Protein AF-A0A430JIZ5-F1 (afdb_monomer_lite)

Structure (mmCIF, N/CA/C/O backbone):
data_AF-A0A430JIZ5-F1
#
_entry.id   AF-A0A430JIZ5-F1
#
loop_
_atom_site.group_PDB
_atom_site.id
_atom_site.type_symbol
_atom_site.label_atom_id
_atom_site.label_alt_id
_atom_site.label_comp_id
_atom_site.label_asym_id
_atom_site.label_entity_id
_atom_site.label_seq_id
_atom_site.pdbx_PDB_ins_code
_atom_site.Cartn_x
_atom_site.Cartn_y
_atom_site.Cartn_z
_atom_site.occupancy
_atom_site.B_iso_or_equiv
_atom_site.auth_seq_id
_atom_site.auth_comp_id
_atom_site.auth_asym_id
_atom_site.auth_atom_id
_atom_site.pdbx_PDB_model_num
ATOM 1 N N . MET A 1 1 ? -0.053 11.956 0.244 1.00 64.31 1 MET A N 1
ATOM 2 C CA . MET A 1 1 ? -0.277 11.108 -0.951 1.00 64.31 1 MET A CA 1
ATOM 3 C C . MET A 1 1 ? 0.673 11.422 -2.104 1.00 64.31 1 MET A C 1
ATOM 5 O O . MET A 1 1 ? 1.109 10.486 -2.755 1.00 64.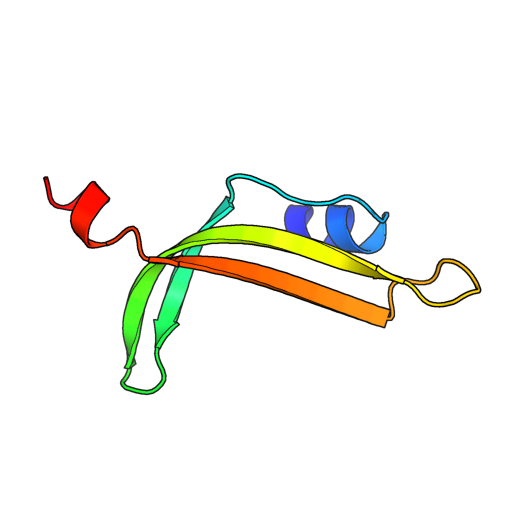31 1 MET A O 1
ATOM 9 N N . GLU A 1 2 ? 1.043 12.684 -2.351 1.00 68.31 2 GLU A N 1
ATOM 10 C CA . GLU A 1 2 ? 1.932 13.046 -3.475 1.00 68.31 2 GLU A CA 1
ATOM 11 C C . GLU A 1 2 ? 3.307 12.349 -3.421 1.00 68.31 2 GLU A C 1
ATOM 13 O O . GLU A 1 2 ? 3.768 11.805 -4.422 1.00 68.31 2 GLU A O 1
ATOM 18 N N . HIS A 1 3 ? 3.899 12.244 -2.225 1.00 78.56 3 HIS A N 1
ATOM 19 C CA . HIS A 1 3 ? 5.169 11.541 -2.016 1.00 78.56 3 HIS A CA 1
ATOM 20 C C . HIS A 1 3 ? 5.080 10.028 -2.291 1.00 78.56 3 HIS A C 1
ATOM 22 O O . HIS A 1 3 ? 5.963 9.470 -2.931 1.00 78.56 3 HIS A O 1
ATOM 28 N N . LEU A 1 4 ? 3.969 9.384 -1.907 1.00 86.19 4 LEU A N 1
ATOM 29 C CA . LEU A 1 4 ? 3.723 7.963 -2.180 1.00 86.19 4 LEU A CA 1
ATOM 30 C C . LEU A 1 4 ? 3.723 7.683 -3.688 1.00 86.19 4 LEU A C 1
ATOM 32 O O . LEU A 1 4 ? 4.396 6.769 -4.153 1.00 86.19 4 LEU A O 1
ATOM 36 N N . HIS A 1 5 ? 2.986 8.483 -4.463 1.00 85.38 5 HIS A N 1
ATOM 37 C CA . HIS A 1 5 ? 2.947 8.312 -5.914 1.00 85.38 5 HIS A CA 1
ATOM 38 C C . HIS A 1 5 ? 4.321 8.513 -6.555 1.00 85.38 5 HIS A C 1
ATOM 40 O O . HIS A 1 5 ? 4.631 7.824 -7.524 1.00 85.38 5 HIS A O 1
ATOM 46 N N . GLN A 1 6 ? 5.139 9.429 -6.032 1.00 90.81 6 GLN A N 1
ATOM 47 C CA . GLN A 1 6 ? 6.479 9.655 -6.560 1.00 90.81 6 GLN A CA 1
ATOM 48 C C . GLN A 1 6 ? 7.424 8.487 -6.252 1.00 90.81 6 GLN A C 1
ATOM 50 O O . GLN A 1 6 ? 8.074 8.005 -7.175 1.00 90.81 6 GLN A O 1
ATOM 55 N N . SER A 1 7 ? 7.449 7.981 -5.015 1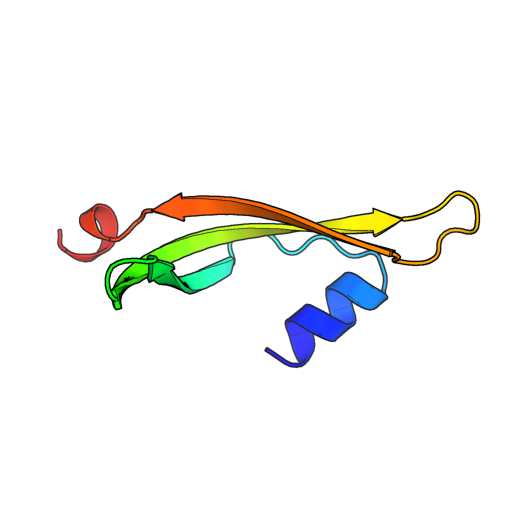.00 90.44 7 SER A N 1
ATOM 56 C CA . SER A 1 7 ? 8.260 6.810 -4.647 1.00 90.44 7 SER A CA 1
ATOM 57 C C . SER A 1 7 ? 7.905 5.589 -5.493 1.00 90.44 7 SER A C 1
ATOM 59 O O . SER A 1 7 ? 8.773 4.987 -6.119 1.00 90.44 7 SER A O 1
ATOM 61 N N . ILE A 1 8 ? 6.612 5.296 -5.643 1.00 92.50 8 ILE A N 1
ATOM 62 C CA . ILE A 1 8 ? 6.145 4.183 -6.480 1.00 92.50 8 ILE A CA 1
ATOM 63 C C . ILE A 1 8 ? 6.542 4.368 -7.955 1.00 92.50 8 ILE A C 1
ATOM 65 O O . ILE A 1 8 ? 6.971 3.419 -8.614 1.00 92.50 8 ILE A O 1
ATOM 69 N N . LYS A 1 9 ? 6.431 5.587 -8.497 1.00 88.69 9 LYS A N 1
ATOM 70 C CA . LYS A 1 9 ? 6.875 5.886 -9.870 1.00 88.69 9 LYS A CA 1
ATOM 71 C C . LYS A 1 9 ? 8.384 5.735 -10.050 1.00 88.69 9 LYS A C 1
ATOM 73 O O . LYS A 1 9 ? 8.815 5.393 -11.144 1.00 88.69 9 LYS A O 1
ATOM 78 N N . ASN A 1 10 ? 9.159 5.964 -8.996 1.00 91.62 10 ASN A N 1
ATOM 79 C CA . ASN A 1 10 ? 10.608 5.800 -8.999 1.00 91.62 10 ASN A CA 1
ATOM 80 C C . ASN A 1 10 ? 11.047 4.336 -8.805 1.00 91.62 10 ASN A C 1
ATOM 82 O O . ASN A 1 10 ? 12.245 4.068 -8.770 1.00 91.62 10 ASN A O 1
ATOM 86 N N . GLY A 1 11 ? 10.110 3.390 -8.678 1.00 91.75 11 GLY A N 1
ATOM 87 C CA . GLY A 1 11 ? 10.432 1.983 -8.433 1.00 91.75 11 GLY A CA 1
ATOM 88 C C . GLY A 1 11 ? 10.678 1.653 -6.954 1.00 91.75 11 GLY A C 1
ATOM 89 O O . GLY A 1 11 ? 11.105 0.546 -6.635 1.00 91.75 11 GLY A O 1
ATOM 90 N N . GLU A 1 12 ? 10.384 2.576 -6.038 1.00 94.19 12 GLU A N 1
ATOM 91 C CA . GLU A 1 12 ? 10.581 2.386 -4.601 1.00 94.19 12 GLU A CA 1
ATOM 92 C C . GLU A 1 12 ? 9.361 1.708 -3.965 1.00 94.19 12 GLU A C 1
ATOM 94 O O . GLU A 1 12 ? 8.213 2.057 -4.241 1.00 94.19 12 GLU A O 1
ATOM 99 N N . THR A 1 13 ? 9.612 0.748 -3.071 1.00 95.25 13 THR A N 1
ATOM 100 C CA . THR A 1 13 ? 8.568 0.160 -2.222 1.00 95.25 13 THR A CA 1
ATOM 101 C C . THR A 1 13 ? 8.352 1.038 -0.997 1.00 95.25 13 THR A C 1
ATOM 103 O O . THR A 1 13 ? 9.308 1.402 -0.315 1.00 95.25 13 THR A O 1
ATOM 106 N N . VAL A 1 14 ? 7.091 1.331 -0.691 1.00 95.38 14 VAL A N 1
ATOM 107 C CA . VAL A 1 14 ? 6.696 2.020 0.538 1.00 95.38 14 VAL A CA 1
ATOM 108 C C . VAL A 1 14 ? 6.249 0.981 1.556 1.00 95.38 14 VAL A C 1
ATOM 110 O O . VAL A 1 14 ? 5.347 0.192 1.281 1.00 95.38 14 VAL A O 1
ATOM 113 N N . VAL A 1 15 ? 6.882 0.986 2.723 1.00 94.56 15 VAL A N 1
ATOM 114 C CA . VAL A 1 15 ? 6.586 0.094 3.853 1.00 94.56 15 VAL A CA 1
ATOM 115 C C . VAL A 1 15 ? 5.982 0.890 5.008 1.00 94.56 15 VAL A C 1
ATOM 117 O O . VAL A 1 15 ? 6.091 2.116 5.027 1.00 94.56 15 VAL A O 1
ATOM 120 N N . ASP A 1 16 ? 5.346 0.188 5.949 1.00 94.00 16 ASP A N 1
ATOM 121 C CA . ASP A 1 16 ? 4.798 0.745 7.196 1.00 94.00 16 ASP A CA 1
ATOM 122 C C . ASP A 1 16 ? 3.884 1.970 6.997 1.00 94.00 16 ASP A C 1
ATOM 124 O O . ASP A 1 16 ? 3.783 2.855 7.849 1.00 94.00 16 ASP A O 1
ATOM 128 N N . LEU A 1 17 ? 3.193 2.038 5.853 1.00 94.31 17 LEU A N 1
ATOM 129 C CA . LEU A 1 17 ? 2.266 3.121 5.562 1.00 94.31 17 LEU A CA 1
ATOM 130 C C . LEU A 1 17 ? 0.985 2.915 6.364 1.00 94.31 17 LEU A C 1
ATOM 132 O O . LEU A 1 17 ? 0.130 2.119 5.977 1.00 94.31 17 LEU A O 1
ATOM 136 N N . GLU A 1 18 ? 0.805 3.680 7.433 1.00 95.06 18 GLU A N 1
ATOM 137 C CA . GLU A 1 18 ? -0.500 3.778 8.076 1.00 95.06 18 GLU A CA 1
ATOM 138 C C . GLU A 1 18 ? -1.418 4.749 7.321 1.00 95.06 18 GLU A C 1
ATOM 140 O O . GLU A 1 18 ? -1.083 5.913 7.088 1.00 95.06 18 GLU A O 1
ATOM 145 N N . THR A 1 19 ? -2.601 4.279 6.929 1.00 94.62 19 THR A N 1
ATOM 146 C CA . THR A 1 19 ? -3.605 5.089 6.232 1.00 94.62 19 THR A CA 1
ATOM 147 C C . THR A 1 19 ? -5.024 4.593 6.510 1.00 94.62 19 THR A C 1
ATOM 149 O O . THR A 1 19 ? -5.218 3.603 7.210 1.00 94.62 19 THR A O 1
ATOM 152 N N . ILE A 1 20 ? -6.025 5.287 5.968 1.00 95.69 20 ILE A N 1
ATOM 153 C CA . ILE A 1 20 ? -7.434 4.908 6.084 1.00 95.69 20 ILE A CA 1
ATOM 154 C C . ILE A 1 20 ? -7.927 4.422 4.723 1.00 95.69 20 ILE A C 1
ATOM 156 O O . ILE A 1 20 ? -7.813 5.137 3.726 1.00 95.69 20 ILE A O 1
ATOM 160 N N . LEU A 1 21 ? -8.516 3.227 4.687 1.00 94.56 21 LEU A N 1
ATOM 161 C CA . LEU A 1 21 ? -9.209 2.696 3.512 1.00 94.56 21 LEU A CA 1
ATOM 162 C C . LEU A 1 21 ? -10.710 2.592 3.769 1.00 94.56 21 LEU A C 1
ATOM 164 O O . LEU A 1 21 ? -11.146 2.299 4.879 1.00 94.56 21 LEU A O 1
ATOM 168 N N . GLN A 1 22 ? -11.506 2.802 2.721 1.00 96.19 22 GLN A N 1
ATOM 169 C CA . GLN A 1 22 ? -12.949 2.611 2.783 1.00 96.19 22 GLN A CA 1
ATOM 170 C C . GLN A 1 22 ? -13.310 1.217 2.268 1.00 96.19 22 GLN A C 1
ATOM 172 O O . GLN A 1 22 ? -13.093 0.888 1.101 1.00 96.19 22 GLN A O 1
ATOM 177 N N . HIS A 1 23 ? -13.874 0.389 3.141 1.00 94.81 23 HIS A N 1
ATOM 178 C CA . HIS A 1 23 ? -14.439 -0.896 2.757 1.00 94.81 23 HIS A CA 1
ATOM 179 C C . HIS A 1 23 ? -15.712 -0.690 1.919 1.00 94.81 23 HIS A C 1
ATOM 181 O O . HIS A 1 23 ? -16.405 0.319 2.042 1.00 94.81 23 HIS A O 1
ATOM 187 N N . LYS A 1 24 ? -16.077 -1.676 1.088 1.00 95.81 24 LYS A N 1
ATOM 188 C CA . LYS A 1 24 ? -17.232 -1.587 0.169 1.00 95.81 24 LYS A CA 1
ATOM 189 C C . LYS A 1 24 ? -18.579 -1.287 0.845 1.00 95.81 24 LYS A C 1
ATOM 191 O O . LYS A 1 24 ? -19.511 -0.862 0.177 1.00 95.81 24 LYS A O 1
ATOM 196 N N . ASN A 1 25 ? -18.702 -1.552 2.147 1.00 96.31 25 ASN A N 1
ATOM 197 C CA . ASN A 1 25 ? -19.900 -1.252 2.941 1.00 96.31 25 ASN A CA 1
ATOM 198 C C . ASN A 1 25 ? -19.917 0.189 3.495 1.00 96.31 25 ASN A C 1
ATOM 200 O O . ASN A 1 25 ? -20.833 0.534 4.231 1.00 96.31 25 ASN A O 1
ATOM 204 N N . GLY A 1 26 ? -18.906 1.005 3.186 1.00 96.44 26 GLY A N 1
ATOM 205 C CA . GLY A 1 26 ? -18.762 2.382 3.651 1.00 96.44 26 GLY A CA 1
ATOM 206 C C . GLY A 1 26 ? -17.927 2.556 4.923 1.00 96.44 26 GLY A C 1
ATOM 207 O O . GLY A 1 26 ? -17.586 3.693 5.243 1.00 96.44 26 GLY A O 1
ATOM 208 N N . GLN A 1 27 ? -17.562 1.476 5.624 1.00 95.50 27 GLN A N 1
ATOM 209 C CA . GLN A 1 27 ? -16.740 1.538 6.836 1.00 95.50 27 GLN A CA 1
ATOM 210 C C . GLN A 1 27 ? -15.321 2.030 6.527 1.00 95.50 27 GLN A C 1
ATOM 212 O O . GLN A 1 27 ? -14.699 1.577 5.567 1.00 95.50 27 GLN A O 1
ATOM 217 N N . LEU A 1 28 ? -14.805 2.921 7.374 1.00 96.06 28 LEU A N 1
ATOM 218 C CA . LEU A 1 28 ? -13.405 3.337 7.361 1.00 96.06 28 LEU A CA 1
ATOM 219 C C . LEU A 1 28 ? -12.576 2.374 8.216 1.00 96.06 28 LEU A C 1
ATOM 221 O O . LEU A 1 28 ? -12.960 2.070 9.345 1.00 96.06 28 LEU A O 1
ATOM 225 N N . LEU A 1 29 ? -11.465 1.897 7.664 1.00 95.75 29 LEU A N 1
ATOM 226 C CA . LEU A 1 29 ? -10.524 0.992 8.316 1.00 95.75 29 LEU A CA 1
ATOM 227 C C . LEU A 1 29 ? -9.173 1.681 8.431 1.00 95.75 29 LEU A C 1
ATOM 229 O O . LEU A 1 29 ? -8.635 2.141 7.421 1.00 95.75 29 LEU A O 1
ATOM 233 N N . ASP A 1 30 ? -8.615 1.704 9.637 1.00 97.50 30 ASP A N 1
ATOM 234 C CA . ASP A 1 30 ? -7.198 1.988 9.815 1.00 97.50 30 ASP A CA 1
ATOM 235 C C . ASP A 1 30 ? -6.407 0.786 9.309 1.00 97.50 30 ASP A C 1
ATOM 237 O O . ASP A 1 30 ? -6.609 -0.343 9.765 1.00 97.50 30 ASP A O 1
ATOM 241 N N . VAL A 1 31 ? -5.502 1.019 8.364 1.00 96.69 31 VAL A N 1
ATOM 242 C CA . VAL A 1 31 ? -4.666 -0.030 7.788 1.00 96.69 31 VAL A CA 1
ATOM 243 C C . VAL A 1 31 ? -3.194 0.337 7.847 1.00 96.69 31 VAL A C 1
ATOM 245 O O . VAL A 1 31 ? -2.823 1.494 7.681 1.00 96.69 31 VAL A O 1
ATOM 248 N N . GLU A 1 32 ? -2.362 -0.678 8.029 1.00 97.31 32 GLU A N 1
ATOM 249 C CA . GLU A 1 32 ? -0.922 -0.636 7.791 1.00 97.31 32 GLU A CA 1
ATOM 250 C C . GLU A 1 32 ? -0.658 -1.331 6.454 1.00 97.31 32 GLU A C 1
ATOM 252 O O . GLU A 1 32 ? -1.051 -2.486 6.254 1.00 97.31 32 GLU A O 1
ATOM 257 N N . ALA A 1 33 ? -0.055 -0.616 5.509 1.00 96.56 33 ALA A N 1
ATOM 258 C CA . ALA A 1 33 ? 0.111 -1.066 4.138 1.00 96.56 33 ALA A CA 1
ATOM 259 C C . ALA A 1 33 ? 1.580 -1.097 3.712 1.00 96.56 33 ALA A C 1
ATOM 261 O O . ALA A 1 33 ? 2.374 -0.216 4.036 1.00 96.56 33 ALA A O 1
ATOM 262 N N . THR A 1 34 ? 1.919 -2.107 2.914 1.00 97.19 34 THR A N 1
ATOM 263 C CA . THR A 1 34 ? 3.132 -2.132 2.091 1.00 97.19 34 THR A CA 1
ATOM 264 C C . THR A 1 34 ? 2.717 -2.072 0.631 1.00 97.19 34 THR A C 1
ATOM 266 O O . THR A 1 34 ? 1.895 -2.880 0.198 1.00 97.19 34 THR A O 1
ATOM 269 N N . LEU A 1 35 ? 3.268 -1.116 -0.113 1.00 96.50 35 LEU A N 1
ATOM 270 C CA . LEU A 1 35 ? 2.951 -0.849 -1.512 1.00 96.50 35 LEU A CA 1
ATOM 271 C C . LEU A 1 35 ? 4.219 -0.980 -2.355 1.00 96.50 35 LEU A C 1
ATOM 273 O O . LEU A 1 35 ? 5.184 -0.246 -2.145 1.00 96.50 35 LEU A O 1
ATOM 277 N N . SER A 1 36 ? 4.203 -1.890 -3.325 1.00 96.00 36 SER A N 1
ATOM 278 C CA . SER A 1 36 ? 5.329 -2.156 -4.220 1.00 96.00 36 SER A CA 1
ATOM 279 C C . SER A 1 36 ? 4.950 -1.856 -5.672 1.00 96.00 36 SER A C 1
ATOM 281 O O . SER A 1 36 ? 3.837 -2.175 -6.099 1.00 96.00 36 SER A O 1
ATOM 283 N N . PRO A 1 37 ? 5.851 -1.258 -6.464 1.00 96.56 37 PRO A N 1
ATOM 284 C CA . PRO A 1 37 ? 5.603 -1.036 -7.878 1.00 96.56 37 PRO A CA 1
ATOM 285 C C . PRO A 1 37 ? 5.644 -2.359 -8.644 1.00 96.56 37 PRO A C 1
ATOM 287 O O . PRO A 1 37 ? 6.528 -3.192 -8.445 1.00 96.56 37 PRO A O 1
ATOM 290 N N . LEU A 1 38 ? 4.696 -2.531 -9.561 1.00 96.31 38 LEU A N 1
ATOM 291 C CA . LEU A 1 38 ? 4.743 -3.581 -10.569 1.00 96.31 38 LEU A CA 1
ATOM 292 C C . LEU A 1 38 ? 5.424 -3.008 -11.811 1.00 96.31 38 LEU A C 1
ATOM 294 O O . LEU A 1 38 ? 4.913 -2.050 -12.392 1.00 96.31 38 LEU A O 1
ATOM 298 N N . MET A 1 39 ? 6.561 -3.580 -12.202 1.00 94.31 39 MET A N 1
ATOM 299 C CA . MET A 1 39 ? 7.348 -3.123 -13.350 1.00 94.31 39 MET A CA 1
ATOM 300 C C . MET A 1 39 ? 7.221 -4.090 -14.531 1.00 94.31 39 MET A C 1
ATOM 302 O O . MET A 1 39 ? 7.125 -5.303 -14.333 1.00 94.31 39 MET A O 1
ATOM 306 N N . ASP A 1 40 ? 7.213 -3.556 -15.753 1.00 95.31 40 ASP A N 1
ATOM 307 C CA . ASP A 1 40 ? 7.376 -4.352 -16.972 1.00 95.31 40 ASP A CA 1
ATOM 308 C C . ASP A 1 40 ? 8.856 -4.715 -17.225 1.00 95.31 40 ASP A C 1
ATOM 310 O O . ASP A 1 40 ? 9.747 -4.403 -16.432 1.00 95.31 40 ASP A O 1
ATOM 314 N N . HIS A 1 41 ? 9.129 -5.395 -18.341 1.00 96.19 41 HIS A N 1
ATOM 315 C CA . HIS A 1 41 ? 10.489 -5.786 -18.727 1.00 96.19 41 HIS A CA 1
ATOM 316 C C . HIS A 1 41 ? 11.391 -4.598 -19.105 1.00 96.19 41 HIS A C 1
ATOM 318 O O . HIS A 1 41 ? 12.611 -4.739 -19.066 1.00 96.19 41 HIS A O 1
ATOM 324 N N . ASP A 1 42 ? 10.805 -3.446 -19.442 1.00 94.81 42 ASP A N 1
ATOM 325 C CA . ASP A 1 42 ? 11.515 -2.201 -19.749 1.00 94.81 42 ASP A CA 1
ATOM 326 C C . ASP A 1 42 ? 11.793 -1.370 -18.479 1.00 94.81 42 ASP A C 1
ATOM 328 O O . ASP A 1 42 ? 12.344 -0.270 -18.560 1.00 94.81 42 ASP A O 1
ATOM 332 N N . GLY A 1 43 ? 11.404 -1.868 -17.298 1.00 90.62 43 GLY A N 1
ATOM 3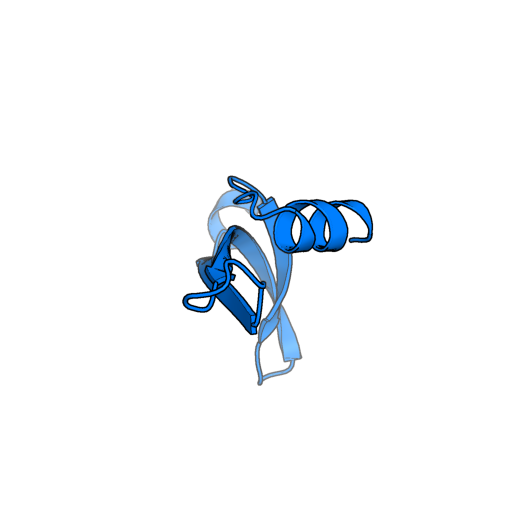33 C CA . GLY A 1 43 ? 11.556 -1.172 -16.020 1.00 90.62 43 GLY A CA 1
ATOM 334 C C . GLY A 1 43 ? 10.542 -0.046 -15.801 1.00 90.62 43 GLY A C 1
ATOM 335 O O . GLY A 1 43 ? 10.745 0.797 -14.929 1.00 90.62 43 GLY A O 1
ATOM 336 N N . ARG A 1 44 ? 9.450 0.005 -16.575 1.00 92.69 44 ARG A N 1
ATOM 337 C CA . ARG A 1 44 ? 8.383 0.998 -16.387 1.00 92.69 44 ARG A CA 1
ATOM 338 C C . ARG A 1 44 ? 7.380 0.505 -15.353 1.00 92.69 44 ARG A C 1
ATOM 340 O O . ARG A 1 44 ? 6.894 -0.621 -15.441 1.00 92.69 44 ARG A O 1
ATOM 347 N N . THR A 1 45 ? 7.003 1.368 -14.411 1.00 94.31 45 THR A N 1
ATOM 348 C CA . THR A 1 45 ? 5.918 1.078 -13.463 1.00 94.31 45 THR A CA 1
ATOM 349 C C . THR A 1 45 ? 4.577 1.012 -14.199 1.00 94.31 45 THR A C 1
ATOM 351 O O . THR A 1 45 ? 4.076 2.025 -14.687 1.00 94.31 45 THR A O 1
ATOM 354 N N . ILE A 1 46 ? 3.980 -0.179 -14.250 1.00 95.38 46 ILE A N 1
ATOM 355 C CA . ILE A 1 46 ? 2.680 -0.463 -14.882 1.00 95.38 46 ILE A CA 1
ATOM 356 C C . ILE A 1 46 ? 1.544 -0.637 -13.868 1.00 95.38 46 ILE A C 1
ATOM 358 O O . ILE A 1 46 ? 0.380 -0.741 -14.247 1.00 95.38 46 ILE A O 1
ATOM 362 N N . GLY A 1 47 ? 1.859 -0.670 -12.573 1.00 94.31 47 GLY A N 1
ATOM 363 C CA . GLY A 1 47 ? 0.863 -0.823 -11.522 1.00 94.31 47 GLY A CA 1
ATOM 364 C C . GLY A 1 47 ? 1.465 -0.812 -10.125 1.00 94.31 47 GLY A C 1
ATOM 365 O O . GLY A 1 47 ? 2.647 -0.528 -9.937 1.00 94.31 47 GLY A O 1
ATOM 366 N N . ILE A 1 48 ? 0.625 -1.133 -9.146 1.00 95.50 48 ILE A N 1
ATOM 367 C CA . ILE A 1 48 ? 0.984 -1.201 -7.730 1.00 95.50 48 ILE A CA 1
ATOM 368 C C . ILE A 1 48 ? 0.415 -2.500 -7.174 1.00 95.50 48 ILE A C 1
ATOM 370 O O . I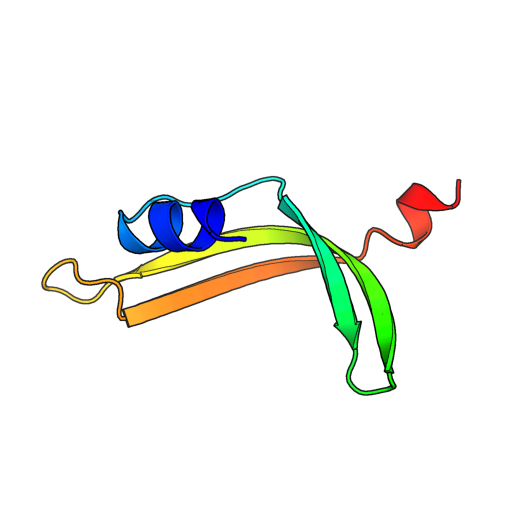LE A 1 48 ? -0.761 -2.799 -7.383 1.00 95.50 48 ILE A O 1
ATOM 374 N N . THR A 1 49 ? 1.231 -3.258 -6.455 1.00 96.44 49 THR A N 1
ATOM 375 C CA . THR A 1 49 ? 0.766 -4.337 -5.585 1.00 96.44 49 THR A CA 1
ATOM 376 C C . THR A 1 49 ? 0.761 -3.840 -4.146 1.00 96.44 49 THR A C 1
ATOM 378 O O . THR A 1 49 ? 1.599 -3.028 -3.752 1.00 96.44 49 THR A O 1
ATOM 381 N N . GLY A 1 50 ? -0.217 -4.284 -3.360 1.00 95.44 50 GLY A N 1
ATOM 382 C CA . GLY A 1 50 ? -0.382 -3.826 -1.987 1.00 95.44 50 GLY A CA 1
ATOM 383 C C . GLY A 1 50 ? -0.767 -4.957 -1.051 1.00 95.44 50 GLY A C 1
ATOM 384 O O . GLY A 1 50 ? -1.664 -5.739 -1.361 1.00 95.44 50 GLY A O 1
ATOM 385 N N . ILE A 1 51 ? -0.106 -5.020 0.102 1.00 96.44 51 ILE A N 1
ATOM 386 C CA . ILE A 1 51 ? -0.536 -5.825 1.247 1.00 96.44 51 ILE A CA 1
ATOM 387 C C . ILE A 1 51 ? -1.042 -4.847 2.299 1.00 96.44 51 ILE A C 1
ATOM 389 O O . ILE A 1 51 ? -0.271 -4.017 2.771 1.00 96.44 51 ILE A O 1
ATOM 393 N N . CYS A 1 52 ? -2.319 -4.952 2.665 1.00 96.19 52 CYS A N 1
ATOM 394 C CA . CYS A 1 52 ? -2.951 -4.092 3.663 1.00 96.19 52 CYS A CA 1
ATOM 395 C C . CYS A 1 52 ? -3.397 -4.938 4.857 1.00 96.19 52 CYS A C 1
ATOM 397 O O . CYS A 1 52 ? -4.156 -5.895 4.693 1.00 96.19 52 CYS A O 1
ATOM 399 N N . ARG A 1 53 ? -2.945 -4.576 6.055 1.00 96.00 53 ARG A N 1
ATOM 400 C CA . ARG A 1 53 ? -3.359 -5.178 7.323 1.00 96.00 53 ARG A CA 1
ATOM 401 C C . ARG A 1 53 ? -4.315 -4.231 8.031 1.00 96.00 53 ARG A C 1
ATOM 403 O O . ARG A 1 53 ? -3.959 -3.083 8.260 1.00 96.00 53 ARG A O 1
ATOM 410 N N . ASP A 1 54 ? -5.494 -4.717 8.405 1.00 95.88 54 ASP A N 1
ATOM 411 C CA . ASP A 1 54 ? -6.399 -3.975 9.288 1.00 95.88 54 ASP A CA 1
ATOM 412 C C . ASP A 1 54 ? -5.776 -3.857 10.688 1.00 95.8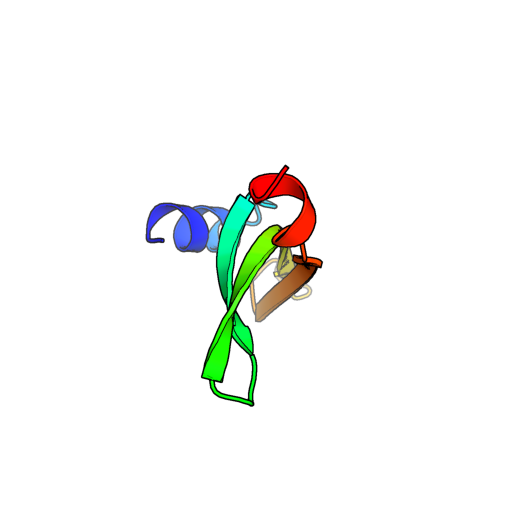8 54 ASP A C 1
ATOM 414 O O . ASP A 1 54 ? -5.415 -4.861 11.310 1.00 95.88 54 ASP A O 1
ATOM 418 N N . ILE A 1 55 ? -5.622 -2.623 11.162 1.00 96.44 55 ILE A N 1
ATOM 419 C CA . ILE A 1 55 ? -5.074 -2.274 12.477 1.00 96.44 55 ILE A CA 1
ATOM 420 C C . ILE A 1 55 ? -6.091 -1.504 13.332 1.00 96.44 55 ILE A C 1
ATOM 422 O O . ILE A 1 55 ? -5.726 -0.960 14.374 1.00 96.44 55 ILE A O 1
ATOM 426 N N . SER A 1 56 ? -7.369 -1.484 12.945 1.00 93.62 56 SER A N 1
ATOM 427 C CA . SER A 1 56 ? -8.432 -0.763 13.660 1.00 93.62 56 SER A CA 1
ATOM 428 C C . SER A 1 56 ? -8.520 -1.201 15.125 1.00 93.62 56 SER A C 1
ATOM 430 O O . SER A 1 56 ? -8.582 -0.368 16.024 1.00 93.62 56 SER A O 1
ATOM 432 N N . ALA A 1 57 ? -8.413 -2.509 15.386 1.00 93.62 57 ALA A N 1
ATOM 433 C CA . ALA A 1 57 ? -8.389 -3.049 16.746 1.00 93.62 57 ALA A CA 1
ATOM 434 C C . ALA A 1 57 ? -7.129 -2.642 17.536 1.00 93.62 57 ALA A C 1
ATOM 436 O O . ALA A 1 57 ? -7.215 -2.401 18.736 1.00 93.62 57 ALA A O 1
ATOM 437 N N . ARG A 1 58 ? -5.966 -2.528 16.872 1.00 92.25 58 ARG A N 1
ATOM 438 C CA . ARG A 1 58 ? -4.695 -2.113 17.499 1.00 92.25 58 ARG A CA 1
ATOM 439 C C . ARG A 1 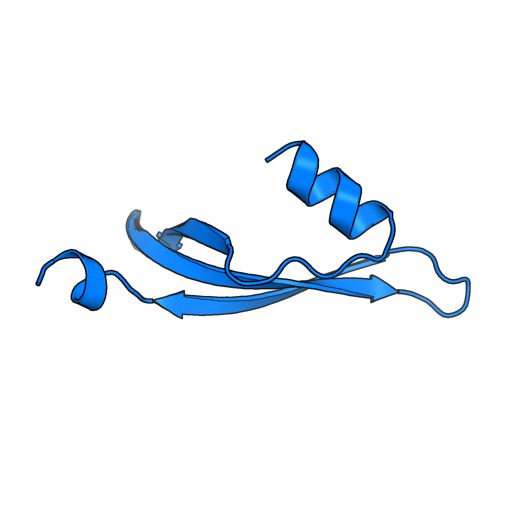58 ? -4.761 -0.670 18.001 1.00 92.25 58 ARG A C 1
ATOM 441 O O . ARG A 1 58 ? -4.167 -0.374 19.026 1.00 92.25 58 ARG A O 1
ATOM 448 N N . LYS A 1 59 ? -5.462 0.213 17.284 1.00 86.75 59 LYS A N 1
ATOM 449 C CA . LYS A 1 59 ? -5.579 1.641 17.629 1.00 86.75 59 LYS A CA 1
ATOM 450 C C . LYS A 1 59 ? -6.644 1.959 18.683 1.00 86.75 59 LYS A C 1
ATOM 452 O O . LYS A 1 59 ? -6.655 3.071 19.197 1.00 86.75 59 LYS A O 1
ATOM 457 N N . GLN A 1 60 ? -7.549 1.025 18.970 1.00 82.00 60 GLN A N 1
ATOM 458 C CA . GLN A 1 60 ? -8.627 1.202 19.951 1.00 82.00 60 GLN A CA 1
ATOM 459 C C . GLN A 1 60 ? -8.266 0.716 21.367 1.00 82.00 60 GLN A C 1
ATOM 461 O O . GLN A 1 60 ? -9.061 0.926 22.283 1.00 82.00 60 GLN A O 1
ATOM 466 N N . ALA A 1 61 ? -7.118 0.052 21.531 1.00 65.00 61 ALA A N 1
ATOM 467 C CA . ALA A 1 61 ? -6.586 -0.419 22.812 1.00 65.00 61 ALA A CA 1
ATOM 468 C C . ALA A 1 61 ? -5.732 0.660 23.492 1.00 65.00 61 ALA A C 1
ATOM 470 O O . ALA A 1 61 ? -5.846 0.787 24.731 1.00 65.00 61 ALA A O 1
#

Organism: NCBI:txid2496558

Radius of gyration: 13.55 Å; chains: 1; bounding box: 32×19×43 Å

Sequence (61 aa):
MEHLHQSIKNGETVVDLETILQHKNGQLLDVEATLSPLMDHDGRTIGITGICRDISARKQA

InterPro domains:
  IPR000014 PAS domain [PF13426] (2-57)
  IPR000014 PAS domain [TIGR00229] (7-61)
  IPR000014 PAS domain [cd00130] (5-55)
  IPR000700 PAS-associated, C-terminal [PS50113] (15-61)
  IPR001610 PAC motif [SM00086] (16-58)
  IPR035965 PAS domain superfamily [SSF55785] (2-61)

Secondary structure (DSSP, 8-state):
-HHHHHHHHTTPPEEEEEEEEE-TTS-EEEEEEEEEEEE-TTS-EEEEEEEEEE-HHHH--

Foldseek 3Di:
DVVVVVCLQVQHKDFQDFDWDQDPVRDIFTWGKIKGFDADPVRGGPDIDMDIDGCRVVVVD

pLDDT: mean 92.51, std 7.07, range [64.31, 97.5]